Protein AF-A0A7C6SN71-F1 (afdb_monomer_lite)

pLDDT: mean 82.67, std 19.98, range [37.75, 97.88]

Radius of gyration: 28.7 Å; chains: 1; bounding box: 46×33×98 Å

Sequence (112 aa):
MDYQELLNSVKNEFPDKAIDIIEGLELLRMVIDDTVVTIGEKVNESFSEKQYDKLPYYSKLAEEIETYEKNLKEVIDILDIEDLELEDKKEADEEKEIPDHDQYDQLIKVKT

Structure (mmCIF, N/CA/C/O backbone):
data_AF-A0A7C6SN71-F1
#
_entry.id   AF-A0A7C6SN71-F1
#
loop_
_atom_site.group_PDB
_atom_site.id
_atom_site.type_symbol
_atom_site.label_atom_id
_atom_site.label_alt_id
_atom_site.label_comp_id
_atom_site.label_asym_id
_atom_site.label_entity_id
_atom_site.label_seq_id
_atom_site.pdbx_PDB_ins_code
_atom_site.Cartn_x
_atom_site.Cartn_y
_atom_site.Cartn_z
_atom_site.occupancy
_atom_site.B_iso_or_equiv
_atom_site.auth_seq_id
_atom_site.auth_comp_id
_atom_site.auth_asym_id
_atom_site.auth_atom_id
_atom_site.pdbx_PDB_model_num
ATOM 1 N N . MET A 1 1 ? 25.609 1.035 -3.506 1.00 78.44 1 MET A N 1
ATOM 2 C CA . MET A 1 1 ? 24.346 1.142 -4.231 1.00 78.44 1 MET A CA 1
ATOM 3 C C . MET A 1 1 ? 23.242 1.221 -3.210 1.00 78.44 1 MET A C 1
ATOM 5 O O . MET A 1 1 ? 22.950 0.219 -2.563 1.00 78.44 1 MET A O 1
ATOM 9 N N . ASP A 1 2 ? 22.765 2.433 -2.965 1.00 93.50 2 ASP A N 1
ATOM 10 C CA . ASP A 1 2 ? 21.563 2.663 -2.165 1.00 93.50 2 ASP A CA 1
ATOM 11 C C . ASP A 1 2 ? 20.299 2.314 -2.988 1.00 93.50 2 ASP A C 1
ATOM 13 O O . ASP A 1 2 ? 20.382 2.017 -4.182 1.00 93.50 2 ASP A O 1
ATOM 17 N N . TYR A 1 3 ? 19.135 2.270 -2.339 1.00 92.81 3 TYR A N 1
ATOM 18 C CA . TYR A 1 3 ? 17.867 1.977 -2.997 1.00 92.81 3 TYR A CA 1
ATOM 19 C C . TYR A 1 3 ? 17.494 3.042 -4.047 1.00 92.81 3 TYR A C 1
ATOM 21 O O . TYR A 1 3 ? 17.022 2.669 -5.119 1.00 92.81 3 TYR A O 1
ATOM 29 N N . GLN A 1 4 ? 17.744 4.334 -3.801 1.00 93.81 4 GLN A N 1
ATOM 30 C CA . GLN A 1 4 ? 17.438 5.389 -4.776 1.00 93.81 4 GLN A CA 1
ATOM 31 C C . GLN A 1 4 ? 18.335 5.260 -6.009 1.00 93.81 4 GLN A C 1
ATOM 33 O O . GLN A 1 4 ? 17.852 5.349 -7.137 1.00 93.81 4 GLN A O 1
ATOM 38 N N . GLU A 1 5 ? 19.628 4.978 -5.817 1.00 94.88 5 GLU A N 1
ATOM 39 C CA . GLU A 1 5 ? 20.551 4.653 -6.916 1.00 94.88 5 GLU A CA 1
ATOM 40 C C . GLU A 1 5 ? 20.066 3.442 -7.737 1.00 94.88 5 GLU A C 1
ATOM 42 O O . GLU A 1 5 ? 20.158 3.452 -8.966 1.00 94.88 5 GLU A O 1
ATOM 47 N N . LEU A 1 6 ? 19.508 2.414 -7.085 1.00 95.38 6 LEU A N 1
ATOM 48 C CA . LEU A 1 6 ? 18.926 1.250 -7.761 1.00 95.38 6 LEU A CA 1
ATOM 49 C C . LEU A 1 6 ? 17.712 1.599 -8.608 1.00 95.38 6 LEU A C 1
ATOM 51 O O . LEU A 1 6 ? 17.683 1.233 -9.781 1.00 95.38 6 LEU A O 1
ATOM 55 N N . LEU A 1 7 ? 16.737 2.303 -8.042 1.00 95.12 7 LEU A N 1
ATOM 56 C CA . LEU A 1 7 ? 15.525 2.664 -8.771 1.00 95.12 7 LEU A CA 1
ATOM 57 C C . LEU A 1 7 ? 15.842 3.569 -9.967 1.00 95.12 7 LEU A C 1
ATOM 59 O O . LEU A 1 7 ? 15.337 3.326 -11.058 1.00 95.12 7 LEU A O 1
ATOM 63 N N . ASN A 1 8 ? 16.757 4.529 -9.806 1.00 94.38 8 ASN A N 1
ATOM 64 C CA . ASN A 1 8 ? 17.220 5.363 -10.917 1.00 94.38 8 ASN A CA 1
ATOM 65 C C . ASN A 1 8 ? 17.940 4.547 -12.002 1.00 94.38 8 ASN A C 1
ATOM 67 O O . ASN A 1 8 ? 17.748 4.797 -13.189 1.00 94.38 8 ASN A O 1
ATOM 71 N N . SER A 1 9 ? 18.743 3.548 -11.620 1.00 94.88 9 SER A N 1
ATOM 72 C CA . SER A 1 9 ? 19.395 2.656 -12.591 1.00 94.88 9 SER A CA 1
ATOM 73 C C . SER A 1 9 ? 18.362 1.832 -13.365 1.00 94.88 9 SER A C 1
ATOM 75 O O . SER A 1 9 ? 18.457 1.723 -14.582 1.00 94.88 9 SER A O 1
ATOM 77 N N . VAL A 1 10 ? 17.330 1.311 -12.688 1.00 95.00 10 VAL A N 1
ATOM 78 C CA . VAL A 1 10 ? 16.218 0.594 -13.338 1.00 95.00 10 VAL A CA 1
ATOM 79 C C . VAL A 1 10 ? 15.453 1.512 -14.291 1.00 95.00 10 VAL A C 1
ATOM 81 O O . VAL A 1 10 ? 15.254 1.134 -15.441 1.00 95.00 10 VAL A O 1
ATOM 84 N N . LYS A 1 11 ? 15.088 2.719 -13.846 1.00 94.25 11 LYS A N 1
ATOM 85 C CA . LYS A 1 11 ? 14.416 3.743 -14.660 1.00 94.25 11 LYS A CA 1
ATOM 86 C C . LYS A 1 11 ? 15.188 4.053 -15.947 1.00 94.25 11 LYS A C 1
ATOM 88 O O . LYS A 1 11 ? 14.601 4.051 -17.023 1.00 94.25 11 LYS A O 1
ATOM 93 N N . ASN A 1 12 ? 16.498 4.275 -15.847 1.00 93.19 12 ASN A N 1
ATOM 94 C CA . ASN A 1 12 ? 17.320 4.691 -16.986 1.00 93.19 12 ASN A CA 1
ATOM 95 C C . ASN A 1 12 ? 17.698 3.527 -17.920 1.00 93.19 12 ASN A C 1
ATOM 97 O O . ASN A 1 12 ? 17.695 3.679 -19.142 1.00 93.19 12 ASN A O 1
ATOM 101 N N . GLU A 1 13 ? 18.053 2.364 -17.368 1.00 95.19 13 GLU A N 1
ATOM 102 C CA . GLU A 1 13 ? 18.551 1.231 -18.159 1.00 95.19 13 GLU A CA 1
ATOM 103 C C . GLU A 1 13 ? 17.424 0.322 -18.670 1.00 95.19 13 GLU A C 1
ATOM 105 O O . GLU A 1 13 ? 17.531 -0.244 -19.762 1.00 95.19 13 GLU A O 1
ATOM 110 N N . PHE A 1 14 ? 16.329 0.206 -17.914 1.00 95.44 14 PHE A N 1
ATOM 111 C CA . PHE A 1 14 ? 15.215 -0.710 -18.171 1.00 95.44 14 PHE A CA 1
ATOM 112 C C . PHE A 1 14 ? 13.850 -0.005 -18.022 1.00 95.44 14 PHE A C 1
ATOM 114 O O . PHE A 1 14 ? 13.035 -0.435 -17.200 1.00 95.44 14 PHE A O 1
ATOM 121 N N . PRO A 1 15 ? 13.555 1.042 -18.817 1.00 93.88 15 PRO A N 1
ATOM 122 C CA . PRO A 1 15 ? 12.328 1.833 -18.679 1.00 93.88 15 PRO A CA 1
ATOM 123 C C . PRO A 1 15 ? 11.052 0.985 -18.792 1.00 93.88 15 PRO A C 1
ATOM 125 O O . PRO A 1 15 ? 10.139 1.151 -17.992 1.00 93.88 15 PRO A O 1
ATOM 128 N N . ASP A 1 16 ? 11.020 -0.014 -19.680 1.00 94.25 16 ASP A N 1
ATOM 129 C CA . ASP A 1 16 ? 9.882 -0.942 -19.797 1.00 94.25 16 ASP A CA 1
ATOM 130 C C . ASP A 1 16 ? 9.625 -1.708 -18.487 1.00 94.25 16 ASP A C 1
ATOM 132 O O . ASP A 1 16 ? 8.488 -2.000 -18.128 1.00 94.25 16 ASP A O 1
ATOM 136 N N . LYS A 1 17 ? 10.692 -2.030 -17.740 1.00 95.81 17 LYS A N 1
ATOM 137 C CA . LYS A 1 17 ? 10.584 -2.689 -16.431 1.00 95.81 17 LYS A CA 1
ATOM 138 C C . LYS A 1 17 ? 10.224 -1.722 -15.322 1.00 95.81 17 LYS A C 1
ATOM 140 O O . LYS A 1 17 ? 9.553 -2.140 -14.384 1.00 95.81 17 LYS A O 1
ATOM 145 N N . ALA A 1 18 ? 10.617 -0.457 -15.430 1.00 95.81 18 ALA A N 1
ATOM 146 C CA . ALA A 1 18 ? 10.118 0.580 -14.538 1.00 95.81 18 ALA A CA 1
ATOM 147 C C . ALA A 1 18 ? 8.590 0.717 -14.667 1.00 95.81 18 ALA A C 1
ATOM 149 O O . ALA A 1 18 ? 7.918 0.716 -13.640 1.00 95.81 18 ALA A O 1
ATOM 150 N N . ILE A 1 19 ? 8.041 0.698 -15.892 1.00 94.62 19 ILE A N 1
ATOM 151 C CA . ILE A 1 19 ? 6.585 0.690 -16.135 1.00 94.62 19 ILE A CA 1
ATOM 152 C C . ILE A 1 19 ? 5.926 -0.531 -15.479 1.00 94.62 19 ILE A C 1
ATOM 154 O O . ILE A 1 19 ? 5.024 -0.356 -14.663 1.00 94.62 19 ILE A O 1
ATOM 158 N N . ASP A 1 20 ? 6.411 -1.749 -15.765 1.00 97.19 20 ASP A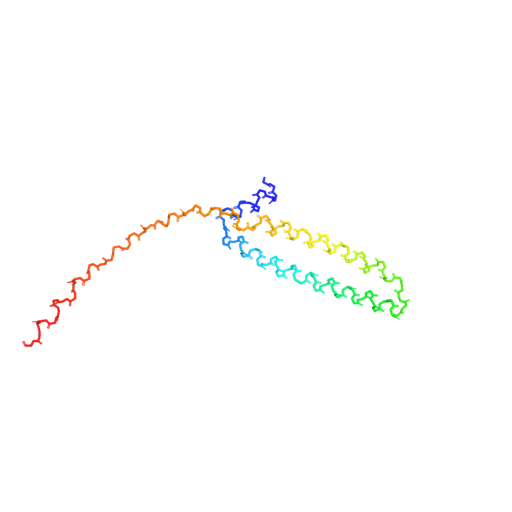 N 1
ATOM 159 C CA . ASP A 1 20 ? 5.868 -2.989 -15.178 1.00 97.19 20 ASP A CA 1
ATOM 160 C C . ASP A 1 20 ? 5.825 -2.917 -13.631 1.00 97.19 20 ASP A C 1
ATOM 162 O O . ASP A 1 20 ? 4.879 -3.379 -12.986 1.00 97.19 20 ASP A O 1
ATOM 166 N N . ILE A 1 21 ? 6.868 -2.344 -13.013 1.00 96.69 21 ILE A N 1
ATOM 167 C CA . ILE A 1 21 ? 6.950 -2.180 -11.557 1.00 96.69 21 ILE A CA 1
ATOM 168 C C . ILE A 1 21 ? 5.943 -1.134 -11.071 1.00 96.69 21 ILE A C 1
ATOM 170 O O . ILE A 1 21 ? 5.233 -1.405 -10.102 1.00 96.69 21 ILE A O 1
ATOM 174 N N . ILE A 1 22 ? 5.860 0.030 -11.723 1.00 96.38 22 ILE A N 1
ATOM 175 C CA . ILE A 1 22 ? 4.902 1.089 -11.378 1.00 96.38 22 ILE A CA 1
ATOM 176 C C . ILE A 1 22 ? 3.476 0.540 -11.408 1.00 96.38 22 ILE A C 1
ATOM 178 O O . ILE A 1 22 ? 2.750 0.709 -10.434 1.00 96.38 22 ILE A O 1
ATOM 182 N N . GLU A 1 23 ? 3.092 -0.185 -12.460 1.00 96.31 23 GLU A N 1
ATOM 183 C CA . GLU A 1 23 ? 1.760 -0.790 -12.569 1.00 96.31 23 GLU A CA 1
ATOM 184 C C . GLU A 1 23 ? 1.459 -1.731 -11.391 1.00 96.31 23 GLU A C 1
ATOM 186 O O . GLU A 1 23 ? 0.387 -1.667 -10.785 1.00 96.31 23 GLU A O 1
ATOM 191 N N . GLY A 1 24 ? 2.420 -2.578 -11.010 1.00 97.56 24 GLY A N 1
ATOM 192 C CA . GLY A 1 24 ? 2.280 -3.459 -9.850 1.00 97.56 24 GLY A CA 1
ATOM 193 C C . GLY A 1 24 ? 2.150 -2.703 -8.522 1.00 97.56 24 GLY A C 1
ATOM 194 O O . GLY A 1 24 ? 1.360 -3.096 -7.659 1.00 97.56 24 GLY A O 1
ATOM 195 N N . LEU A 1 25 ? 2.903 -1.614 -8.352 1.00 96.81 25 LEU A N 1
ATOM 196 C CA . LEU A 1 25 ? 2.855 -0.776 -7.152 1.00 96.81 25 LEU A CA 1
ATOM 197 C C . LEU A 1 25 ? 1.558 0.039 -7.068 1.00 96.81 25 LEU A C 1
ATOM 199 O O . LEU A 1 25 ? 1.004 0.172 -5.980 1.00 96.81 25 LEU A O 1
ATOM 203 N N . GLU A 1 26 ? 1.037 0.523 -8.193 1.00 95.81 26 GLU A N 1
ATOM 204 C CA . GLU A 1 26 ? -0.263 1.197 -8.295 1.00 95.81 26 GLU A CA 1
ATOM 205 C C . GLU A 1 26 ? -1.413 0.265 -7.893 1.00 95.81 26 GLU A C 1
ATOM 207 O O . GLU A 1 26 ? -2.278 0.639 -7.096 1.00 95.81 26 GLU A O 1
ATOM 212 N N . LEU A 1 27 ? -1.388 -0.989 -8.362 1.00 97.00 27 LEU A N 1
ATOM 213 C CA . LEU A 1 27 ? -2.353 -2.007 -7.937 1.00 97.00 27 LEU A CA 1
ATOM 214 C C . LEU A 1 27 ? -2.269 -2.276 -6.431 1.00 97.00 27 LEU A C 1
ATOM 216 O O . LEU A 1 27 ? -3.297 -2.382 -5.761 1.00 97.00 27 LEU A O 1
ATOM 220 N N . LEU A 1 28 ? -1.056 -2.372 -5.880 1.00 96.69 28 LEU A N 1
ATOM 221 C CA . LEU A 1 28 ? -0.871 -2.547 -4.441 1.00 96.69 28 LEU A CA 1
ATOM 222 C C . LEU A 1 28 ? -1.383 -1.335 -3.651 1.00 96.69 28 LEU A C 1
ATOM 224 O O . LEU A 1 28 ? -2.039 -1.526 -2.627 1.00 96.69 28 LEU A O 1
ATOM 228 N N . ARG A 1 29 ? -1.124 -0.109 -4.126 1.00 95.12 29 ARG A N 1
ATOM 229 C CA . ARG A 1 29 ? -1.626 1.123 -3.502 1.00 95.12 29 ARG A CA 1
ATOM 230 C C . ARG A 1 29 ? -3.151 1.125 -3.453 1.00 95.12 29 ARG A C 1
ATOM 232 O O . ARG A 1 29 ? -3.709 1.335 -2.387 1.00 95.12 29 ARG A O 1
ATOM 239 N N . MET A 1 30 ? -3.816 0.766 -4.552 1.00 94.62 30 MET A N 1
ATOM 240 C CA . MET A 1 30 ? -5.279 0.651 -4.598 1.00 94.62 30 MET A CA 1
ATOM 241 C C . MET A 1 30 ? -5.823 -0.331 -3.547 1.00 94.62 30 MET A C 1
ATOM 243 O O . MET A 1 30 ? -6.774 -0.021 -2.836 1.00 94.62 30 MET A O 1
ATOM 247 N N . VAL A 1 31 ? -5.200 -1.505 -3.402 1.00 95.94 31 VAL A N 1
ATOM 248 C CA . VAL A 1 31 ? -5.612 -2.499 -2.391 1.00 95.94 31 VAL A CA 1
ATOM 249 C C . VAL A 1 31 ? -5.382 -1.985 -0.963 1.00 95.94 31 VAL A C 1
ATOM 251 O O . VAL A 1 31 ? -6.154 -2.292 -0.049 1.00 95.94 31 VAL A O 1
ATOM 254 N N . ILE A 1 32 ? -4.322 -1.207 -0.751 1.00 95.00 32 ILE A N 1
ATOM 255 C CA . ILE A 1 32 ? -4.045 -0.550 0.528 1.00 95.00 32 ILE A CA 1
ATOM 256 C C . ILE A 1 32 ? -5.113 0.506 0.842 1.00 95.00 32 ILE A C 1
ATOM 258 O O . ILE A 1 32 ? -5.646 0.490 1.953 1.00 95.00 32 ILE A O 1
ATOM 262 N N . ASP A 1 33 ? -5.491 1.340 -0.126 1.00 92.25 33 ASP A N 1
ATOM 263 C CA . ASP A 1 33 ? -6.541 2.354 0.032 1.00 92.25 33 ASP A CA 1
ATOM 264 C C . ASP A 1 33 ? -7.879 1.707 0.428 1.00 92.25 33 ASP A C 1
ATOM 266 O O . ASP A 1 33 ? -8.512 2.105 1.412 1.00 92.25 33 ASP A O 1
ATOM 270 N N . ASP A 1 34 ? -8.269 0.625 -0.255 1.00 94.31 34 ASP A N 1
ATOM 271 C CA . ASP A 1 34 ? -9.464 -0.163 0.083 1.00 94.31 34 ASP A CA 1
ATOM 272 C C . ASP A 1 34 ? -9.395 -0.753 1.505 1.00 94.31 34 ASP A C 1
ATOM 274 O O . ASP A 1 34 ? -10.396 -0.848 2.231 1.00 94.31 34 ASP A O 1
ATOM 278 N N . THR A 1 35 ? -8.194 -1.130 1.949 1.00 94.69 35 THR A N 1
ATOM 279 C CA . THR A 1 35 ? -7.969 -1.629 3.310 1.00 94.69 35 THR A CA 1
ATOM 280 C C . THR A 1 35 ? -8.182 -0.522 4.345 1.00 94.69 35 THR A C 1
ATOM 282 O O . THR A 1 35 ? -8.819 -0.767 5.374 1.00 94.69 35 THR A O 1
ATOM 285 N N . VAL A 1 36 ? -7.724 0.707 4.078 1.00 92.88 36 VAL A N 1
ATOM 286 C CA . VAL A 1 36 ? -7.971 1.873 4.947 1.00 92.88 36 VAL A CA 1
ATOM 287 C C . VAL A 1 36 ? -9.467 2.168 5.050 1.00 92.88 36 VAL A C 1
ATOM 289 O O . VAL A 1 36 ? -9.971 2.391 6.155 1.00 92.88 36 VAL A O 1
ATOM 292 N N . VAL A 1 37 ? -10.203 2.090 3.936 1.00 94.19 37 VAL A N 1
ATOM 293 C CA . VAL A 1 37 ? -11.669 2.234 3.933 1.00 94.19 37 VAL A CA 1
ATOM 294 C C . VAL A 1 37 ? -12.315 1.191 4.849 1.00 94.19 37 VAL A C 1
ATOM 296 O O . VAL A 1 37 ? -13.104 1.544 5.729 1.00 94.19 37 VAL A O 1
ATOM 299 N N . THR A 1 38 ? -11.909 -0.074 4.726 1.00 96.06 38 THR A N 1
ATOM 300 C CA . THR A 1 38 ? -12.404 -1.177 5.570 1.00 96.06 38 THR A CA 1
ATOM 301 C C . THR A 1 38 ? -12.110 -0.945 7.061 1.00 96.06 38 THR A C 1
ATOM 303 O O . THR A 1 38 ? -12.930 -1.251 7.932 1.00 96.06 38 THR A O 1
ATOM 306 N N . ILE A 1 39 ? -10.952 -0.372 7.395 1.00 95.31 39 ILE A N 1
ATOM 307 C CA . ILE A 1 39 ? -10.618 0.003 8.778 1.00 95.31 39 ILE A CA 1
ATOM 308 C C . ILE A 1 39 ? -11.542 1.119 9.274 1.00 95.31 39 ILE A C 1
ATOM 310 O O . ILE A 1 39 ? -12.040 1.043 10.399 1.00 95.31 39 ILE A O 1
ATOM 314 N N . GLY A 1 40 ? -11.824 2.120 8.437 1.00 94.31 40 GLY A N 1
ATOM 315 C CA . GLY A 1 40 ? -12.787 3.180 8.742 1.00 94.31 40 GLY A CA 1
ATOM 316 C C . GLY A 1 40 ? -14.187 2.637 9.048 1.00 94.31 40 GLY A C 1
ATOM 317 O O . GLY A 1 40 ? -14.835 3.075 10.003 1.00 94.31 40 GLY A O 1
ATOM 318 N N . GLU A 1 41 ? -14.638 1.621 8.311 1.00 96.00 41 GLU A N 1
ATOM 319 C CA . GLU A 1 41 ? -15.889 0.914 8.605 1.00 96.00 41 GLU A CA 1
ATOM 320 C C . GLU A 1 41 ? -15.854 0.236 9.983 1.00 96.00 41 GLU A C 1
ATOM 322 O O . GLU A 1 41 ? -16.799 0.378 10.762 1.00 96.00 41 GLU A O 1
ATOM 327 N N . LYS A 1 42 ? -14.741 -0.421 10.340 1.00 96.62 42 LYS A N 1
ATOM 328 C CA . LYS A 1 42 ? -14.563 -1.060 11.657 1.00 96.62 42 LYS A CA 1
ATOM 329 C C . LYS A 1 42 ? -14.534 -0.066 12.816 1.00 96.62 42 LYS A C 1
ATOM 331 O O . LYS A 1 42 ? -15.036 -0.380 13.900 1.00 96.62 42 LYS A O 1
ATOM 336 N N . VAL A 1 43 ? -13.998 1.136 12.604 1.00 95.50 43 VAL A N 1
ATOM 337 C CA . VAL A 1 43 ? -14.072 2.242 13.575 1.00 95.50 43 VAL A CA 1
ATOM 338 C C . VAL A 1 43 ? -15.531 2.634 13.820 1.00 95.50 43 VAL A C 1
ATOM 340 O O . VAL A 1 43 ? -15.967 2.702 14.972 1.00 95.50 43 VAL A O 1
ATOM 343 N N . ASN A 1 44 ? -16.305 2.834 12.750 1.00 95.50 44 ASN A N 1
ATOM 344 C CA . ASN A 1 44 ? -17.716 3.219 12.839 1.00 95.50 44 ASN A CA 1
ATOM 345 C C . ASN A 1 44 ? -18.587 2.125 13.481 1.00 95.50 44 ASN A C 1
ATOM 347 O O . ASN A 1 44 ? -19.458 2.427 14.304 1.00 95.50 44 ASN A O 1
ATOM 351 N N . GLU A 1 45 ? -18.331 0.857 13.152 1.00 96.94 45 GLU A N 1
ATOM 352 C CA . GLU A 1 45 ? -18.968 -0.309 13.777 1.00 96.94 45 GLU A CA 1
ATOM 353 C C . GLU A 1 45 ? -18.671 -0.343 15.281 1.00 96.94 45 GLU A C 1
ATOM 355 O O . GLU A 1 45 ? -19.592 -0.359 16.098 1.00 96.94 45 GLU A O 1
ATOM 360 N N . SER A 1 46 ? -17.395 -0.228 15.662 1.00 96.69 46 SER A N 1
ATOM 361 C CA . SER A 1 46 ? -16.975 -0.228 17.070 1.00 96.69 46 SER A CA 1
ATOM 362 C C . SER A 1 46 ? -17.614 0.912 17.861 1.00 96.69 46 SER A C 1
ATOM 364 O O . SER A 1 46 ? -18.040 0.721 19.001 1.00 96.69 46 SER A O 1
ATOM 366 N N . PHE A 1 47 ? -17.732 2.099 17.259 1.00 94.94 47 PHE A N 1
ATOM 367 C CA . PHE A 1 47 ? -18.408 3.234 17.882 1.00 94.94 47 PHE A CA 1
ATOM 368 C C . PHE A 1 47 ? -19.904 2.963 18.098 1.00 94.94 47 PHE A C 1
ATOM 370 O O . PHE A 1 47 ? -20.428 3.211 19.188 1.00 94.94 47 PHE A O 1
ATOM 377 N N . SER A 1 48 ? -20.578 2.407 17.087 1.00 97.12 48 SER A N 1
ATOM 378 C CA . SER A 1 48 ? -22.008 2.069 17.127 1.00 97.12 48 SER A CA 1
ATOM 379 C C . SER A 1 48 ? -22.317 0.985 18.165 1.00 97.12 48 SER A C 1
ATOM 381 O O . SER A 1 48 ? -23.318 1.065 18.880 1.00 97.12 48 SER A O 1
ATOM 383 N N . GLU A 1 49 ? -21.419 0.011 18.309 1.00 97.88 49 GLU A N 1
ATOM 384 C CA . GLU A 1 49 ? -21.522 -1.090 19.271 1.00 97.88 49 GLU A CA 1
ATOM 3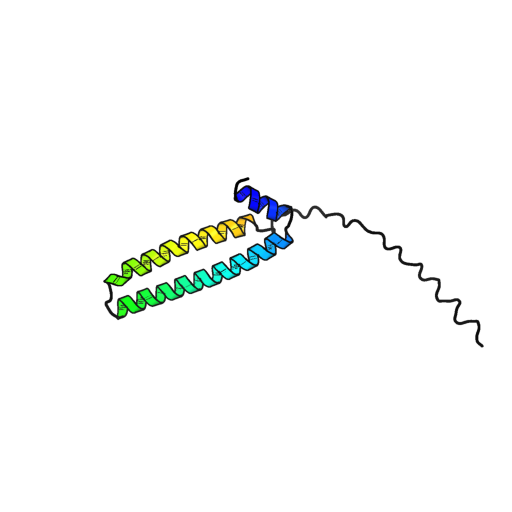85 C C . GLU A 1 49 ? -20.977 -0.748 20.668 1.00 97.88 49 GLU A C 1
ATOM 387 O O . GLU A 1 49 ? -20.996 -1.594 21.563 1.00 97.88 49 GLU A O 1
ATOM 392 N N . LYS A 1 50 ? -20.524 0.495 20.889 1.00 97.31 50 LYS A N 1
ATOM 393 C CA . LYS A 1 50 ? -19.926 0.974 22.152 1.00 97.31 50 LYS A CA 1
ATOM 394 C C . LYS A 1 50 ? -18.660 0.206 22.571 1.00 97.31 50 LYS A C 1
ATOM 396 O O . LYS A 1 50 ? -18.326 0.155 23.755 1.00 97.31 50 LYS A O 1
ATOM 401 N N . GLN A 1 51 ? -17.935 -0.359 21.606 1.00 97.50 51 GLN A N 1
ATOM 402 C CA . GLN A 1 51 ? -16.653 -1.057 21.774 1.00 97.50 51 GLN A CA 1
ATOM 403 C C . GLN A 1 51 ? -15.486 -0.060 21.737 1.00 97.50 51 GLN A C 1
ATOM 405 O O . GLN A 1 51 ? -14.622 -0.087 20.859 1.00 97.50 51 GLN A O 1
ATOM 410 N N . TYR A 1 52 ? -15.492 0.890 22.673 1.00 95.50 52 TYR A N 1
ATOM 411 C CA 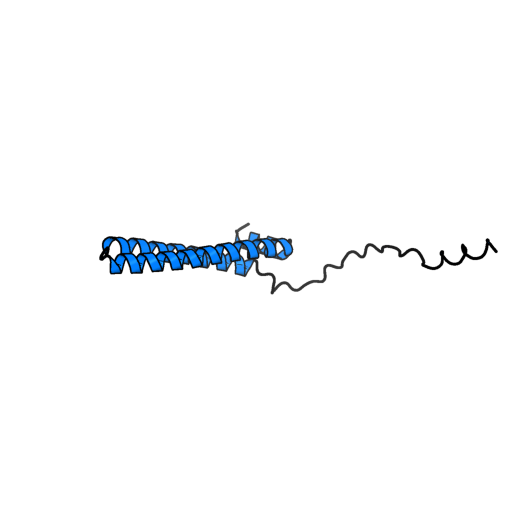. TYR A 1 52 ? -14.533 2.000 22.679 1.00 95.50 52 TYR A CA 1
ATOM 412 C C . TYR A 1 52 ? -13.086 1.565 22.941 1.00 95.50 52 TYR A C 1
ATOM 414 O O . TYR A 1 52 ? -12.153 2.267 22.561 1.00 95.50 52 TYR A O 1
ATOM 422 N N . ASP A 1 53 ? -12.897 0.397 23.548 1.00 97.06 53 ASP A N 1
ATOM 423 C CA . ASP A 1 53 ? -11.603 -0.243 23.767 1.00 97.06 53 ASP A CA 1
ATOM 424 C C . ASP A 1 53 ? -10.886 -0.613 22.460 1.00 97.06 53 ASP A C 1
ATOM 426 O O . ASP A 1 53 ? -9.656 -0.647 22.429 1.00 97.06 53 ASP A O 1
ATOM 430 N N . LYS A 1 54 ? -11.630 -0.833 21.367 1.00 96.00 54 LYS A N 1
ATOM 431 C CA . LYS A 1 54 ? -11.065 -1.179 20.054 1.00 96.00 54 LYS A CA 1
ATOM 432 C C . LYS A 1 54 ? -10.659 0.029 19.214 1.00 96.00 54 LYS A C 1
ATOM 434 O O . LYS A 1 54 ? -9.857 -0.119 18.294 1.00 96.00 54 LYS A O 1
ATOM 439 N N . LEU A 1 55 ? -11.180 1.219 19.518 1.00 95.44 55 LEU A N 1
ATOM 440 C CA . LEU A 1 55 ? -10.914 2.420 18.719 1.00 95.44 55 LEU A CA 1
ATOM 441 C C . LEU A 1 55 ? -9.415 2.755 18.620 1.00 95.44 55 LEU A C 1
ATOM 443 O O . LEU A 1 55 ? -8.952 2.952 17.499 1.00 95.44 55 LEU A O 1
ATOM 447 N N . PRO A 1 56 ? -8.619 2.733 19.714 1.00 96.12 56 PRO A N 1
ATOM 448 C CA . PRO A 1 56 ? -7.186 3.017 19.624 1.00 96.12 56 PRO A CA 1
ATOM 449 C C . PRO A 1 56 ? -6.429 2.043 18.715 1.00 96.12 56 PRO A C 1
ATOM 451 O O . PRO A 1 56 ? -5.475 2.439 18.051 1.00 96.12 56 PRO A O 1
ATOM 454 N N . TYR A 1 57 ? -6.850 0.775 18.669 1.00 96.31 57 TYR A N 1
ATOM 455 C CA . TYR A 1 57 ? -6.231 -0.233 17.811 1.00 96.31 57 TYR A CA 1
ATOM 456 C C . TYR A 1 57 ? -6.471 0.066 16.328 1.00 96.31 57 TYR A C 1
ATOM 458 O O . TYR A 1 57 ? -5.518 0.091 15.553 1.00 96.31 57 TYR A O 1
ATOM 466 N N . TYR A 1 58 ? -7.719 0.341 15.940 1.00 95.88 58 TYR A N 1
ATOM 467 C CA . TYR A 1 58 ? -8.041 0.654 14.547 1.00 95.88 58 TYR A CA 1
ATOM 468 C C . TYR A 1 58 ? -7.449 1.991 14.090 1.00 95.88 58 TYR A C 1
ATOM 470 O O . TYR A 1 58 ? -6.964 2.075 12.965 1.00 95.88 58 TYR A O 1
ATOM 478 N N . SER A 1 59 ? -7.405 3.006 14.962 1.00 91.50 59 SER A N 1
ATOM 479 C CA . SER A 1 59 ? -6.713 4.267 14.662 1.00 91.50 59 SER A CA 1
ATOM 480 C C . SER A 1 59 ? -5.225 4.049 14.396 1.00 91.50 59 SER A C 1
ATOM 482 O O . SER A 1 59 ? -4.717 4.519 13.384 1.00 91.50 59 SER A O 1
ATOM 484 N N . LYS A 1 60 ? -4.541 3.268 15.243 1.00 94.75 60 LYS A N 1
ATOM 485 C CA . LYS A 1 60 ? -3.122 2.945 15.037 1.00 94.75 60 LYS A CA 1
ATOM 486 C C . LYS A 1 60 ? -2.886 2.181 13.734 1.00 94.75 60 LYS A C 1
ATOM 488 O O . LYS A 1 60 ? -1.907 2.435 13.045 1.00 94.75 60 LYS A O 1
ATOM 493 N N . LEU A 1 61 ? -3.782 1.255 13.394 1.00 95.31 61 LEU A N 1
ATOM 494 C CA . LEU A 1 61 ? -3.673 0.480 12.161 1.00 95.31 61 LEU A CA 1
ATOM 495 C C . LEU A 1 61 ? -3.775 1.375 10.915 1.00 95.31 61 LEU A C 1
ATOM 497 O O . LEU A 1 61 ? -3.011 1.185 9.974 1.00 95.31 61 LEU A O 1
ATOM 501 N N . ALA A 1 62 ? -4.670 2.369 10.925 1.00 91.94 62 ALA A N 1
ATOM 502 C CA . ALA A 1 62 ? -4.778 3.342 9.839 1.00 91.94 62 ALA A CA 1
ATOM 503 C C . ALA A 1 62 ? -3.503 4.199 9.698 1.00 91.94 62 ALA A C 1
ATOM 505 O O . ALA A 1 62 ? -2.996 4.350 8.590 1.00 91.94 62 ALA A O 1
ATOM 506 N N . GLU A 1 63 ? -2.943 4.690 10.811 1.00 92.19 63 GLU A N 1
ATOM 507 C CA . GLU A 1 63 ? -1.687 5.466 10.816 1.00 92.19 63 GLU A CA 1
ATOM 508 C C . GLU A 1 63 ? -0.492 4.660 10.270 1.00 92.19 63 GLU A C 1
ATOM 510 O O . GLU A 1 63 ? 0.337 5.169 9.511 1.00 92.19 63 GLU A O 1
ATOM 515 N N . GLU A 1 64 ? -0.388 3.383 10.650 1.00 94.38 64 GLU A N 1
ATOM 516 C CA . GLU A 1 64 ? 0.678 2.499 10.168 1.00 94.38 64 GLU A CA 1
ATOM 517 C C . GLU A 1 64 ? 0.565 2.258 8.659 1.00 94.38 64 GLU A C 1
ATOM 519 O O . GLU A 1 64 ? 1.578 2.286 7.960 1.00 94.38 64 GLU A O 1
ATOM 524 N N . ILE A 1 65 ? -0.650 2.070 8.141 1.00 93.62 65 ILE A N 1
ATOM 525 C CA . ILE A 1 65 ? -0.882 1.852 6.709 1.00 93.62 65 ILE A CA 1
ATOM 526 C C . ILE A 1 65 ? -0.559 3.102 5.884 1.00 93.62 65 ILE A C 1
ATOM 528 O O . ILE A 1 65 ? 0.114 2.979 4.861 1.00 93.62 65 ILE A O 1
ATOM 532 N N . GLU A 1 66 ? -0.929 4.294 6.357 1.00 89.69 66 GLU A N 1
ATOM 533 C CA . GLU A 1 66 ? -0.597 5.568 5.695 1.00 89.69 66 GLU A CA 1
ATOM 534 C C . GLU A 1 66 ? 0.925 5.728 5.497 1.00 89.69 66 GLU A C 1
ATOM 536 O O . GLU A 1 66 ? 1.398 6.292 4.508 1.00 89.69 66 GLU A O 1
ATOM 541 N N . THR A 1 67 ? 1.729 5.193 6.422 1.00 91.31 67 THR A N 1
ATOM 542 C CA . THR A 1 67 ? 3.193 5.196 6.285 1.00 91.31 67 THR A CA 1
ATOM 543 C C . THR A 1 67 ? 3.651 4.357 5.087 1.00 91.31 67 THR A C 1
ATOM 545 O O . THR A 1 67 ? 4.542 4.775 4.349 1.00 91.31 67 THR A O 1
ATOM 548 N N . TYR A 1 68 ? 3.042 3.192 4.857 1.00 91.06 68 TYR A N 1
ATOM 549 C CA . TYR A 1 68 ? 3.367 2.352 3.700 1.00 91.06 68 TYR A CA 1
ATOM 550 C C . TYR A 1 68 ? 2.863 2.949 2.387 1.00 91.06 68 TYR A C 1
ATOM 552 O O . TYR A 1 68 ? 3.570 2.864 1.387 1.00 91.06 68 TYR A O 1
ATOM 560 N N . GLU A 1 69 ? 1.693 3.589 2.394 1.00 90.88 69 GLU A N 1
ATOM 561 C CA . GLU A 1 69 ? 1.157 4.308 1.234 1.00 90.88 69 GLU A CA 1
ATOM 562 C C . GLU A 1 69 ? 2.137 5.395 0.755 1.00 90.88 69 GLU A C 1
ATOM 564 O O . GLU A 1 69 ? 2.479 5.455 -0.428 1.00 90.88 69 GLU A O 1
ATOM 569 N N . LYS A 1 70 ? 2.689 6.188 1.687 1.00 92.38 70 LYS A N 1
ATOM 570 C CA . LYS A 1 70 ? 3.714 7.206 1.387 1.00 92.38 70 LYS A CA 1
ATOM 571 C C . LYS A 1 70 ? 4.984 6.601 0.798 1.00 92.38 70 LYS A C 1
ATOM 573 O O . LYS A 1 70 ? 5.493 7.115 -0.194 1.00 92.38 70 LYS A O 1
ATOM 578 N N . ASN A 1 71 ? 5.467 5.502 1.376 1.00 92.62 71 ASN A N 1
ATOM 579 C CA . ASN A 1 71 ? 6.661 4.819 0.879 1.00 92.62 71 ASN A CA 1
ATOM 580 C C . ASN A 1 71 ? 6.448 4.264 -0.539 1.00 92.62 71 ASN A C 1
ATOM 582 O O . ASN A 1 71 ? 7.345 4.349 -1.371 1.00 92.62 71 ASN A O 1
ATOM 586 N N . LEU A 1 72 ? 5.265 3.711 -0.834 1.00 95.00 72 LEU A N 1
ATOM 587 C CA . LEU A 1 72 ? 4.927 3.247 -2.183 1.00 95.00 72 LEU A CA 1
ATOM 588 C C . LEU A 1 72 ? 4.911 4.400 -3.178 1.00 95.00 72 LEU A C 1
ATOM 590 O O . LEU A 1 72 ? 5.462 4.266 -4.269 1.00 95.00 72 LEU A O 1
ATOM 594 N N . LYS A 1 73 ? 4.326 5.536 -2.786 1.00 94.06 73 LYS A N 1
ATOM 595 C CA . LYS A 1 73 ? 4.308 6.727 -3.629 1.00 94.06 73 LYS A CA 1
ATOM 596 C C . LYS A 1 73 ? 5.723 7.219 -3.945 1.00 94.06 73 LYS A C 1
ATOM 598 O O . LYS A 1 73 ? 6.008 7.490 -5.101 1.00 94.06 73 LYS A O 1
ATOM 603 N N . GLU A 1 74 ? 6.615 7.274 -2.956 1.00 95.19 74 GLU A N 1
ATOM 604 C CA . GLU A 1 74 ? 8.012 7.680 -3.172 1.00 95.19 74 GLU A CA 1
ATOM 605 C C . GLU A 1 74 ? 8.720 6.773 -4.192 1.00 95.19 74 GLU A C 1
ATOM 607 O O . GLU A 1 74 ? 9.410 7.262 -5.082 1.00 95.19 74 GLU A O 1
ATOM 612 N N . VAL A 1 75 ? 8.514 5.453 -4.112 1.00 95.81 75 VAL A N 1
ATOM 613 C CA . VAL A 1 75 ? 9.098 4.504 -5.074 1.00 95.81 75 VAL A CA 1
ATOM 614 C C . VAL A 1 75 ? 8.534 4.704 -6.482 1.00 95.81 75 VAL A C 1
ATOM 616 O O . VAL A 1 75 ? 9.307 4.694 -7.441 1.00 95.81 75 VAL A O 1
ATOM 619 N N . ILE A 1 76 ? 7.215 4.889 -6.609 1.00 95.25 76 ILE A N 1
ATOM 620 C CA . ILE A 1 76 ? 6.555 5.169 -7.894 1.00 95.25 76 ILE A CA 1
ATOM 621 C C . ILE A 1 76 ? 7.118 6.458 -8.502 1.00 95.25 76 ILE A C 1
ATOM 623 O O . ILE A 1 76 ? 7.543 6.444 -9.652 1.00 95.25 76 ILE A O 1
ATOM 627 N N . ASP A 1 77 ? 7.205 7.528 -7.710 1.00 94.31 77 ASP A N 1
ATOM 628 C CA . ASP A 1 77 ? 7.690 8.838 -8.155 1.00 94.31 77 ASP A CA 1
ATOM 629 C C . ASP A 1 77 ? 9.156 8.779 -8.638 1.00 94.31 77 ASP A C 1
ATOM 631 O O . ASP A 1 77 ? 9.527 9.466 -9.586 1.00 94.31 77 ASP A O 1
ATOM 635 N N . ILE A 1 78 ? 10.010 7.947 -8.025 1.00 94.44 78 ILE 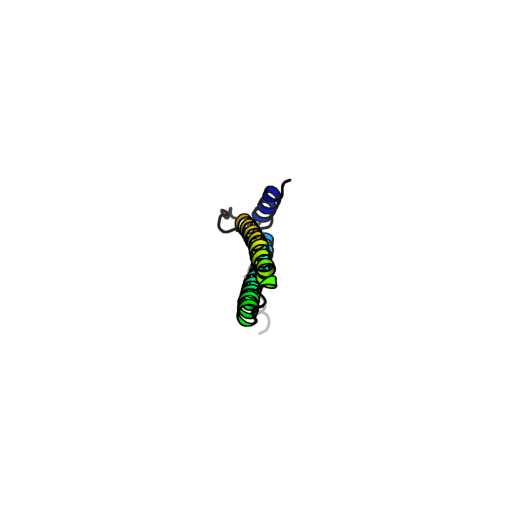A N 1
ATOM 636 C CA . ILE A 1 78 ? 11.401 7.765 -8.485 1.00 94.44 78 ILE A CA 1
ATOM 637 C C . ILE A 1 78 ? 11.455 6.999 -9.813 1.00 94.44 78 ILE A C 1
ATOM 639 O O . ILE A 1 78 ? 12.285 7.315 -10.669 1.00 94.44 78 ILE A O 1
ATOM 643 N N . LEU A 1 79 ? 10.620 5.967 -9.966 1.00 94.62 79 LEU A N 1
ATOM 644 C CA . LEU A 1 79 ? 10.595 5.122 -11.160 1.00 94.62 79 LEU A CA 1
ATOM 645 C C . LEU A 1 79 ? 9.925 5.792 -12.360 1.00 94.62 79 LEU A C 1
ATOM 647 O O . LEU A 1 79 ? 10.162 5.343 -13.481 1.00 94.62 79 LEU A O 1
ATOM 651 N N . ASP A 1 80 ? 9.117 6.828 -12.134 1.00 91.00 80 ASP A N 1
ATOM 652 C CA . ASP A 1 80 ? 8.360 7.520 -13.172 1.00 91.00 80 ASP A CA 1
ATOM 653 C C . ASP A 1 80 ? 9.261 7.959 -14.333 1.00 91.00 80 ASP A C 1
ATOM 655 O O . ASP A 1 80 ? 10.300 8.596 -14.145 1.00 91.00 80 ASP A O 1
ATOM 659 N N . ILE A 1 81 ? 8.875 7.582 -15.546 1.00 86.88 81 ILE A N 1
ATOM 660 C CA . ILE A 1 81 ? 9.659 7.756 -16.766 1.00 86.88 81 ILE A CA 1
ATOM 661 C C . ILE A 1 81 ? 9.279 9.019 -17.548 1.00 86.88 81 ILE A C 1
ATOM 663 O O . ILE A 1 81 ? 9.918 9.289 -18.562 1.00 86.88 81 ILE A O 1
ATOM 667 N N . GLU A 1 82 ? 8.285 9.796 -17.098 1.00 78.69 82 GLU A N 1
ATOM 668 C CA . GLU A 1 82 ? 7.823 11.015 -17.788 1.00 78.69 82 GLU A CA 1
ATOM 669 C C . GLU A 1 82 ? 8.947 12.044 -18.034 1.00 78.69 82 GLU A C 1
ATOM 671 O O . GLU A 1 82 ? 8.942 12.736 -19.052 1.00 78.69 82 GLU A O 1
ATOM 676 N N . ASP A 1 83 ? 9.951 12.090 -17.153 1.00 67.88 83 ASP A N 1
ATOM 677 C CA . ASP A 1 83 ? 11.101 13.001 -17.246 1.00 67.88 83 ASP A CA 1
ATOM 678 C C . ASP A 1 83 ? 12.275 12.467 -18.087 1.00 67.88 83 ASP A C 1
ATOM 680 O O . ASP A 1 83 ? 13.302 13.141 -18.213 1.00 67.88 83 ASP A O 1
ATOM 684 N N . LEU A 1 84 ? 12.194 11.244 -18.625 1.00 74.12 84 LEU A N 1
ATOM 685 C CA . LEU A 1 84 ? 13.264 10.723 -19.471 1.00 74.12 84 LEU A CA 1
ATOM 686 C C . LEU A 1 84 ? 13.250 11.467 -20.807 1.00 74.12 84 LEU A C 1
ATOM 688 O O . LEU A 1 84 ? 12.376 11.251 -21.647 1.00 74.12 84 LEU A O 1
ATOM 692 N N . GLU A 1 85 ? 14.254 12.322 -21.026 1.00 63.50 85 GLU A N 1
ATOM 693 C CA . GLU A 1 85 ? 14.580 12.771 -22.375 1.00 63.50 85 GLU A CA 1
ATOM 694 C C . GLU A 1 85 ? 14.851 11.514 -23.203 1.00 63.50 85 GLU A C 1
ATOM 696 O O . GLU A 1 85 ? 15.816 10.785 -22.962 1.00 63.50 85 GLU A O 1
ATOM 701 N N . LEU A 1 86 ? 13.945 11.226 -24.140 1.00 56.50 86 LEU A N 1
ATOM 702 C CA . LEU A 1 86 ? 14.124 10.186 -25.138 1.00 56.50 86 LEU A CA 1
ATOM 703 C C . LEU A 1 86 ? 15.301 10.621 -26.016 1.00 56.50 86 LEU A C 1
ATOM 705 O O . LEU A 1 86 ? 15.117 11.204 -27.082 1.00 56.50 86 LEU A O 1
ATOM 709 N N . GLU A 1 87 ? 16.531 10.379 -25.565 1.00 50.66 87 GLU A N 1
ATOM 710 C CA . GLU A 1 87 ? 17.636 10.241 -26.495 1.00 50.66 87 GLU A CA 1
ATOM 711 C C . GLU A 1 87 ? 17.251 9.064 -27.371 1.00 50.66 87 GLU A C 1
ATOM 713 O O . GLU A 1 87 ? 17.283 7.918 -26.916 1.00 50.66 87 GLU A O 1
ATOM 718 N N . ASP A 1 88 ? 16.804 9.381 -28.590 1.00 41.34 88 ASP A N 1
ATOM 719 C CA . ASP A 1 88 ? 16.547 8.444 -29.669 1.00 41.34 88 ASP A CA 1
ATOM 720 C C . ASP A 1 88 ? 17.644 7.381 -29.626 1.00 41.34 88 ASP A C 1
ATOM 722 O O . ASP A 1 88 ? 18.767 7.584 -30.108 1.00 41.34 88 ASP A O 1
ATOM 726 N N . LYS A 1 89 ? 17.333 6.232 -29.012 1.00 43.31 89 LYS A N 1
ATOM 727 C CA . LYS A 1 89 ? 18.100 5.017 -29.213 1.00 43.31 89 LYS A CA 1
ATOM 728 C C . LYS A 1 89 ? 17.945 4.800 -30.697 1.00 43.31 89 LYS A C 1
ATOM 730 O O . LYS A 1 89 ? 16.895 4.340 -31.129 1.00 43.31 89 LYS A O 1
ATOM 735 N N . LYS A 1 90 ? 18.952 5.229 -31.466 1.00 38.59 90 LYS A N 1
ATOM 736 C CA . LYS A 1 90 ? 19.096 4.878 -32.869 1.00 38.59 90 LYS A CA 1
ATOM 737 C C . LYS A 1 90 ? 18.864 3.385 -32.899 1.00 38.59 90 LYS A C 1
ATOM 739 O O . LYS A 1 90 ? 19.719 2.627 -32.434 1.00 38.59 90 LYS A O 1
ATOM 744 N N . GLU A 1 91 ? 17.679 2.995 -33.353 1.00 37.75 91 GLU A N 1
ATOM 745 C CA . GLU A 1 91 ? 17.439 1.648 -33.805 1.00 37.75 91 GLU A CA 1
ATOM 746 C C . GLU A 1 91 ? 18.630 1.383 -34.715 1.00 37.75 91 GLU A C 1
ATOM 748 O O . GLU A 1 91 ? 18.913 2.157 -35.636 1.00 37.75 91 GLU A O 1
ATOM 753 N N . ALA A 1 92 ? 19.450 0.406 -34.335 1.00 39.09 92 ALA A N 1
ATOM 754 C CA . ALA A 1 92 ? 20.401 -0.136 -35.269 1.00 39.09 92 ALA A CA 1
ATOM 755 C C . ALA A 1 92 ? 19.519 -0.644 -36.402 1.00 39.09 92 ALA A C 1
ATOM 757 O O . ALA A 1 92 ? 18.850 -1.665 -36.257 1.00 39.09 92 ALA A O 1
ATOM 758 N N . ASP A 1 93 ? 19.432 0.175 -37.444 1.00 38.97 93 ASP A N 1
ATOM 759 C CA . ASP A 1 93 ? 18.830 -0.129 -38.721 1.00 38.97 93 ASP A CA 1
ATOM 760 C C . ASP A 1 93 ? 19.638 -1.326 -39.226 1.00 38.97 93 ASP A C 1
ATOM 762 O O . ASP A 1 93 ? 20.684 -1.199 -39.864 1.00 38.97 93 ASP A O 1
ATOM 766 N N . GLU A 1 94 ? 19.243 -2.528 -38.801 1.00 43.56 94 GLU A N 1
ATOM 767 C CA . GLU A 1 94 ? 19.510 -3.720 -39.572 1.00 43.56 94 GLU A CA 1
ATOM 768 C C . GLU A 1 94 ? 18.775 -3.457 -40.877 1.00 43.56 94 GLU A C 1
ATOM 770 O O . GLU A 1 94 ? 17.575 -3.719 -40.978 1.00 43.56 94 GLU A O 1
ATOM 775 N N . GLU A 1 95 ? 19.498 -2.864 -41.835 1.00 46.12 95 GLU A N 1
ATOM 776 C CA . GLU A 1 95 ? 19.127 -2.783 -43.237 1.00 46.12 95 GLU A CA 1
ATOM 777 C C . GLU A 1 95 ? 18.692 -4.188 -43.658 1.00 46.12 95 GLU A C 1
ATOM 779 O O . GLU A 1 95 ? 19.481 -5.031 -44.089 1.00 46.12 95 GLU A O 1
ATOM 784 N N . LYS A 1 96 ? 17.401 -4.478 -43.512 1.00 46.81 96 LYS A N 1
ATOM 785 C CA . LYS A 1 96 ? 16.762 -5.519 -44.287 1.00 46.81 96 LYS A CA 1
ATOM 786 C C . LYS A 1 96 ? 16.783 -4.965 -45.694 1.00 46.81 96 LYS A C 1
ATOM 788 O O . LYS A 1 96 ? 15.902 -4.188 -46.055 1.00 46.81 96 LYS A O 1
ATOM 793 N N . GLU A 1 97 ? 17.817 -5.333 -46.450 1.00 46.28 97 GLU A N 1
ATOM 794 C CA . GLU A 1 97 ? 17.826 -5.216 -47.902 1.00 46.28 97 GLU A CA 1
ATOM 795 C C . GLU A 1 97 ? 16.474 -5.734 -48.388 1.00 46.28 97 GLU A C 1
ATOM 797 O O . GLU A 1 97 ? 16.184 -6.932 -48.338 1.00 46.28 97 GLU A O 1
ATOM 802 N N . ILE A 1 98 ? 15.600 -4.809 -48.773 1.00 49.72 98 ILE A N 1
ATOM 803 C CA . ILE A 1 98 ? 14.346 -5.141 -49.424 1.00 49.72 98 ILE A CA 1
ATOM 804 C C . ILE A 1 98 ? 14.782 -5.775 -50.747 1.00 49.72 98 ILE A C 1
ATOM 806 O O . ILE A 1 98 ? 15.443 -5.091 -51.533 1.00 49.72 98 ILE A O 1
ATOM 810 N N . PRO A 1 99 ? 14.488 -7.061 -51.012 1.00 51.56 99 PRO A N 1
ATOM 811 C CA . PRO A 1 99 ? 14.830 -7.647 -52.294 1.00 51.56 99 PRO A CA 1
ATOM 812 C C . PRO A 1 99 ? 14.101 -6.858 -53.380 1.00 51.56 99 PRO A C 1
ATOM 814 O O . PRO A 1 99 ? 12.886 -6.665 -53.295 1.00 51.56 99 PRO A O 1
ATOM 817 N N . ASP A 1 100 ? 14.871 -6.379 -54.354 1.00 50.28 100 ASP A N 1
ATOM 818 C CA . ASP A 1 100 ? 14.419 -5.546 -55.463 1.00 50.28 100 ASP A CA 1
ATOM 819 C C . ASP A 1 100 ? 13.131 -6.111 -56.090 1.00 50.28 100 ASP A C 1
ATOM 821 O O . ASP A 1 100 ? 13.067 -7.275 -56.507 1.00 50.28 100 ASP A O 1
ATOM 825 N N . HIS A 1 101 ? 12.080 -5.291 -56.115 1.00 53.94 101 HIS A N 1
ATOM 826 C CA . HIS A 1 101 ? 10.720 -5.700 -56.467 1.00 53.94 101 HIS A CA 1
ATOM 827 C C . HIS A 1 101 ? 10.525 -5.899 -57.991 1.00 53.94 101 HIS A C 1
ATOM 829 O O . HIS A 1 101 ? 9.398 -6.089 -58.452 1.00 53.94 101 HIS A O 1
ATOM 835 N N . ASP A 1 102 ? 11.615 -5.939 -58.764 1.00 58.00 102 ASP A N 1
ATOM 836 C CA . A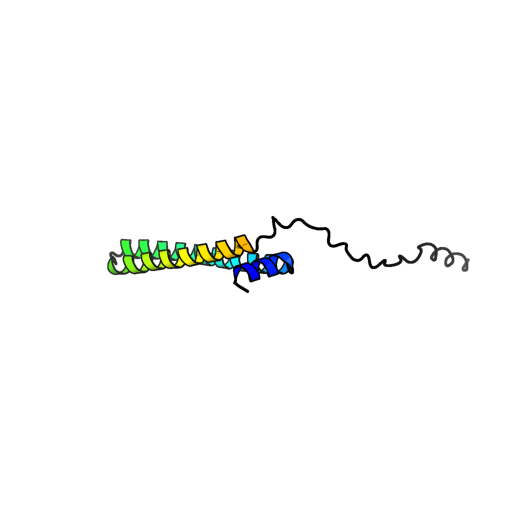SP A 1 102 ? 11.632 -6.060 -60.229 1.00 58.00 102 ASP A CA 1
ATOM 837 C C . ASP A 1 102 ? 11.783 -7.502 -60.766 1.00 58.00 102 ASP A C 1
ATOM 839 O O . ASP A 1 102 ? 11.856 -7.723 -61.978 1.00 58.00 102 ASP A O 1
ATOM 843 N N . GLN A 1 103 ? 11.779 -8.533 -59.912 1.00 55.16 103 GLN A N 1
ATOM 844 C CA . GLN A 1 103 ? 11.956 -9.926 -60.371 1.00 55.16 103 GLN A CA 1
ATOM 845 C C . GLN A 1 103 ? 10.668 -10.700 -60.715 1.00 55.16 103 GLN A C 1
ATOM 847 O O . GLN A 1 103 ? 10.756 -11.845 -61.162 1.00 55.16 103 GLN A O 1
ATOM 852 N N . TYR A 1 104 ? 9.473 -10.111 -60.590 1.00 56.62 104 TYR A N 1
ATOM 853 C CA . TYR A 1 104 ? 8.218 -10.843 -60.853 1.00 56.62 104 TYR A CA 1
ATOM 854 C C . TYR A 1 104 ? 7.636 -10.710 -62.274 1.00 56.62 104 TYR A C 1
ATOM 856 O O . TYR A 1 104 ? 6.729 -11.467 -62.623 1.00 56.62 104 TYR A O 1
ATOM 86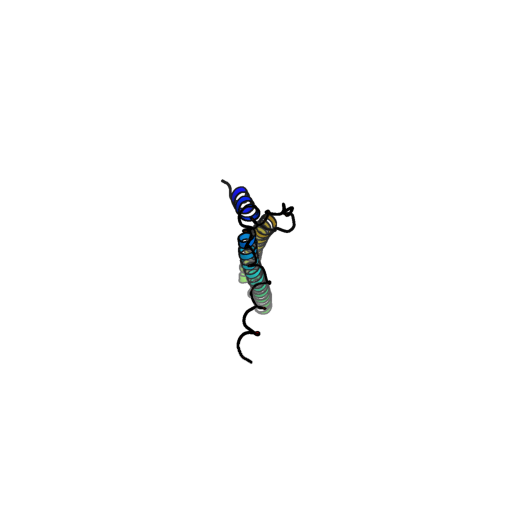4 N N . ASP A 1 105 ? 8.207 -9.881 -63.153 1.00 54.25 105 ASP A N 1
ATOM 865 C CA . ASP A 1 105 ? 7.630 -9.628 -64.489 1.00 54.25 105 ASP A CA 1
ATOM 866 C C . ASP A 1 105 ? 8.140 -10.538 -65.626 1.00 54.25 105 ASP A C 1
ATOM 868 O O . ASP A 1 105 ? 7.661 -10.456 -66.761 1.00 54.25 105 ASP A O 1
ATOM 872 N N . GLN A 1 106 ? 9.059 -11.472 -65.355 1.00 55.94 106 GLN A N 1
ATOM 873 C CA . GLN A 1 106 ? 9.594 -12.374 -66.393 1.00 55.94 106 GLN A CA 1
ATOM 874 C C . GLN A 1 106 ? 8.928 -13.759 -66.452 1.00 55.94 106 GLN A C 1
ATOM 876 O O . GLN A 1 106 ? 9.157 -14.506 -67.403 1.00 55.94 106 GLN A O 1
ATOM 881 N N . LEU A 1 107 ? 8.046 -14.106 -65.507 1.00 52.75 107 LEU A N 1
ATOM 882 C CA . LEU A 1 107 ? 7.430 -15.443 -65.448 1.00 52.75 107 LEU A CA 1
ATOM 883 C C . LEU A 1 107 ? 6.052 -15.556 -66.127 1.00 52.75 107 LEU A C 1
ATOM 885 O O . LEU A 1 107 ? 5.520 -16.660 -66.231 1.00 52.75 107 LEU A O 1
ATOM 889 N N . ILE A 1 108 ? 5.491 -14.462 -66.661 1.00 53.00 108 ILE A N 1
ATOM 890 C CA . ILE A 1 108 ? 4.147 -14.462 -67.282 1.00 53.00 108 ILE A CA 1
ATOM 891 C C . ILE A 1 108 ? 4.184 -14.477 -68.830 1.00 53.00 108 ILE A C 1
ATOM 893 O O . ILE A 1 108 ? 3.152 -14.650 -69.471 1.00 53.00 108 ILE A O 1
ATOM 897 N N . LYS A 1 109 ? 5.357 -14.398 -69.481 1.00 50.47 109 LYS A N 1
ATOM 898 C CA . LYS A 1 109 ? 5.455 -14.349 -70.963 1.00 50.47 109 LYS A CA 1
ATOM 899 C C . LYS A 1 109 ? 6.008 -15.598 -71.662 1.00 50.47 109 LYS A C 1
ATOM 901 O O . LYS A 1 109 ? 6.274 -15.543 -72.857 1.00 50.47 109 LYS A O 1
ATOM 906 N N . VAL A 1 110 ? 6.128 -16.738 -70.977 1.00 51.97 110 VAL A N 1
ATOM 907 C CA . VAL A 1 110 ? 6.555 -18.008 -71.611 1.00 51.97 110 VAL A CA 1
ATOM 908 C C . VAL A 1 110 ? 5.529 -19.124 -71.404 1.00 51.97 110 VAL A C 1
ATOM 910 O O . VAL A 1 110 ? 5.899 -20.251 -71.116 1.00 51.97 110 VAL A O 1
ATOM 913 N N . LYS A 1 111 ? 4.228 -18.831 -71.525 1.00 47.38 111 LYS A N 1
ATOM 914 C CA . LYS A 1 111 ? 3.181 -19.829 -71.831 1.00 47.38 111 LYS A CA 1
ATOM 915 C C . LYS A 1 111 ? 1.967 -19.148 -72.471 1.00 47.38 111 LYS A C 1
ATOM 917 O O . LYS A 1 111 ? 0.925 -19.008 -71.835 1.00 47.38 111 LYS A O 1
ATOM 922 N N . THR A 1 112 ? 2.079 -18.724 -73.725 1.00 46.22 112 THR A N 1
ATOM 923 C CA . THR A 1 112 ? 0.928 -18.620 -74.639 1.00 46.22 112 THR A CA 1
ATOM 924 C C . THR A 1 112 ? 1.403 -18.872 -76.057 1.00 46.22 112 THR A C 1
ATOM 926 O O . THR A 1 112 ? 2.483 -18.343 -76.399 1.00 46.22 112 THR A O 1
#

Secondary structure (DSSP, 8-state):
--HHHHHHHHHHH-HHHHHHHHHHHHHHHHHHHHHHHHHHHHHHHHHHTT-GGGHHHHHHHHHHHHHHHHHHHHHHHHH--TT-----------------TTSSTTSSSS--

Foldseek 3Di:
DDPLVVLLCCLVVPVVVLVVVLVVLVVVLVVLVVVLVVLVVVLVVCVVVVVVVCNVVSVVVNVVSVVVSVVSVVSNVSSDNPPDPCPPPPPPPPPPPPPPPPPPPPPPPPDD